Protein AF-A0A7G5BWX7-F1 (afdb_monomer_lite)

Organism: NCBI:txid2598458

Foldseek 3Di:
DDPVLVVLLVVVVVVLVVVLVVCVVVVPVVSNVVSVVCVVVSVVVSVLVVLVVVLVVLVVLLVVLVVLLVVLVVVLVVDPDPVVNVVSVVVNVVSVVVNVVSVVVNVVSVVVNVVSVVVD

Structure (mmCIF, N/CA/C/O backbone):
data_AF-A0A7G5BWX7-F1
#
_entry.id   AF-A0A7G5BWX7-F1
#
loop_
_atom_site.group_PDB
_atom_site.id
_atom_site.type_symbol
_atom_site.label_atom_id
_atom_site.label_alt_id
_atom_site.label_comp_id
_atom_site.label_asym_id
_atom_site.label_entity_id
_atom_site.label_seq_id
_atom_site.pdbx_PDB_ins_code
_atom_site.Cartn_x
_atom_site.Cartn_y
_atom_site.Cartn_z
_atom_site.occupancy
_ato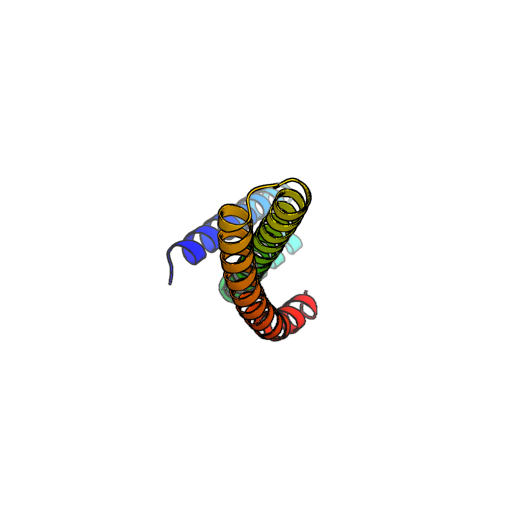m_site.B_iso_or_equiv
_atom_site.auth_seq_id
_atom_site.auth_comp_id
_atom_site.auth_asym_id
_atom_site.auth_atom_id
_atom_site.pdbx_PDB_model_num
ATOM 1 N N . MET A 1 1 ? 3.929 7.123 19.231 1.00 48.34 1 MET A N 1
ATOM 2 C CA . MET A 1 1 ? 2.853 7.065 18.217 1.00 48.34 1 MET A CA 1
ATOM 3 C C . MET A 1 1 ? 3.251 7.969 17.059 1.00 48.34 1 MET A C 1
ATOM 5 O O . MET A 1 1 ? 3.575 9.122 17.304 1.00 48.34 1 MET A O 1
ATOM 9 N N . THR A 1 2 ? 3.332 7.448 15.836 1.00 56.34 2 THR A N 1
ATOM 10 C CA . THR A 1 2 ? 3.635 8.218 14.613 1.00 56.34 2 THR A CA 1
ATOM 11 C C . THR A 1 2 ? 2.419 9.053 14.186 1.00 56.34 2 THR A C 1
ATOM 13 O O . THR A 1 2 ? 1.285 8.630 14.402 1.00 56.34 2 THR A O 1
ATOM 16 N N . GLN A 1 3 ? 2.633 10.229 13.577 1.00 61.62 3 GLN A N 1
ATOM 17 C CA . GLN A 1 3 ? 1.558 11.150 13.148 1.00 61.62 3 GLN A CA 1
ATOM 18 C C . GLN A 1 3 ? 0.462 10.470 12.303 1.00 61.62 3 GLN A C 1
ATOM 20 O O . GLN A 1 3 ? -0.715 10.783 12.469 1.00 61.62 3 GLN A O 1
ATOM 25 N N . SER A 1 4 ? 0.824 9.502 11.456 1.00 62.56 4 SER A N 1
ATOM 26 C CA . SER A 1 4 ? -0.117 8.763 10.604 1.00 62.56 4 SER A CA 1
ATOM 27 C C . SER A 1 4 ? -1.129 7.939 11.405 1.00 62.56 4 SER A C 1
ATOM 29 O O . SER A 1 4 ? -2.320 7.995 11.118 1.00 62.56 4 SER A O 1
ATOM 31 N N . ASN A 1 5 ? -0.688 7.247 12.461 1.00 66.88 5 ASN A N 1
ATOM 32 C CA . ASN A 1 5 ? -1.583 6.459 13.314 1.00 66.88 5 ASN A CA 1
ATOM 33 C C . ASN A 1 5 ? -2.575 7.355 14.054 1.00 66.88 5 ASN A C 1
ATOM 35 O O . ASN A 1 5 ? -3.707 6.948 14.283 1.00 66.88 5 ASN A O 1
ATOM 39 N N . ASN A 1 6 ? -2.153 8.571 14.415 1.00 75.00 6 ASN A N 1
ATOM 40 C CA . ASN A 1 6 ? -3.023 9.529 15.085 1.00 75.00 6 ASN A CA 1
ATOM 41 C C . ASN A 1 6 ? -4.151 9.994 14.150 1.00 75.00 6 ASN A C 1
ATOM 43 O O . ASN A 1 6 ? -5.300 10.048 14.559 1.00 75.00 6 ASN A O 1
ATOM 47 N N . ARG A 1 7 ? -3.853 10.223 12.862 1.00 81.94 7 ARG A N 1
ATOM 48 C CA . ARG A 1 7 ? -4.877 10.581 11.868 1.00 81.94 7 ARG A CA 1
ATOM 49 C C . ARG A 1 7 ? -5.851 9.434 11.579 1.00 81.94 7 ARG A C 1
ATOM 51 O O . ARG A 1 7 ? -7.048 9.681 11.505 1.00 81.94 7 ARG A O 1
ATOM 58 N N . ILE A 1 8 ? -5.351 8.203 11.438 1.00 78.69 8 ILE A N 1
ATOM 59 C CA . ILE A 1 8 ? -6.190 7.001 11.260 1.00 78.69 8 ILE A CA 1
ATOM 60 C C . ILE A 1 8 ? -7.113 6.823 12.470 1.00 78.69 8 ILE A C 1
ATOM 62 O O . ILE A 1 8 ? -8.303 6.572 12.312 1.00 78.69 8 ILE A O 1
ATOM 66 N N . ALA A 1 9 ? -6.566 6.993 13.676 1.00 81.38 9 ALA A N 1
ATOM 67 C CA . ALA A 1 9 ? -7.326 6.905 14.913 1.00 81.38 9 ALA A CA 1
ATOM 68 C C . ALA A 1 9 ? -8.411 7.980 15.001 1.00 81.38 9 ALA A C 1
ATOM 70 O O . ALA A 1 9 ? -9.547 7.643 15.308 1.00 81.38 9 ALA A O 1
ATOM 71 N N . SER A 1 10 ? -8.082 9.243 14.715 1.00 85.25 10 SER A N 1
ATOM 72 C CA . SER A 1 10 ? -9.055 10.337 14.738 1.00 85.25 10 SER A CA 1
ATOM 73 C C . SER A 1 10 ? -10.186 10.111 13.741 1.00 85.25 10 SER A C 1
ATOM 75 O O . SER A 1 10 ? -11.333 10.107 14.162 1.00 85.25 10 SER A O 1
ATOM 77 N N . GLN A 1 11 ? -9.878 9.817 12.470 1.00 87.69 11 GLN A N 1
ATOM 78 C CA . GLN A 1 11 ? -10.915 9.590 11.457 1.00 87.69 11 GLN A CA 1
ATOM 79 C C . GLN A 1 11 ? -11.839 8.433 11.844 1.00 87.69 11 GLN A C 1
ATOM 81 O O . GLN A 1 11 ? -13.053 8.569 11.793 1.00 87.69 11 GLN A O 1
ATOM 86 N N . TRP A 1 12 ? -11.271 7.307 12.280 1.00 88.06 12 TRP A N 1
ATOM 87 C CA . TRP A 1 12 ? -12.077 6.154 12.665 1.00 88.06 12 TRP A CA 1
ATOM 88 C C . TRP A 1 12 ? -12.936 6.425 13.908 1.00 88.06 12 TRP A C 1
ATOM 90 O O . TRP A 1 12 ? -14.080 5.982 13.965 1.00 88.06 12 TRP A O 1
ATOM 100 N N . ILE A 1 13 ? -12.408 7.151 14.903 1.00 88.44 13 ILE A N 1
ATOM 101 C CA . ILE A 1 13 ? -13.181 7.563 16.084 1.00 88.44 13 ILE A CA 1
ATOM 102 C C . ILE A 1 13 ? -14.333 8.476 15.660 1.00 88.44 13 ILE A C 1
ATOM 104 O O . ILE A 1 13 ? -15.456 8.242 16.099 1.00 88.44 13 ILE A O 1
ATOM 108 N N . ASP A 1 14 ? -14.072 9.464 14.804 1.00 92.50 14 ASP A N 1
ATOM 109 C CA . ASP A 1 14 ? -15.091 10.386 14.298 1.00 92.50 14 ASP A CA 1
ATOM 110 C C . ASP A 1 14 ? -16.201 9.613 13.561 1.00 92.50 14 ASP A C 1
ATOM 112 O O . ASP A 1 14 ? -17.377 9.768 13.891 1.00 92.50 14 ASP A O 1
ATOM 116 N N . ASP A 1 15 ? -15.839 8.664 12.689 1.00 90.94 15 ASP A N 1
ATOM 117 C CA . ASP A 1 15 ? -16.800 7.799 11.990 1.00 90.94 15 ASP A CA 1
ATOM 118 C C . ASP A 1 15 ? -17.650 6.966 12.977 1.00 90.94 15 ASP A C 1
ATOM 120 O O . ASP A 1 15 ? -18.863 6.814 12.806 1.00 90.94 15 ASP A O 1
ATOM 124 N N . GLN A 1 16 ? -17.043 6.420 14.042 1.00 92.69 16 GLN A N 1
ATOM 125 C CA . GLN A 1 16 ? -17.791 5.693 15.077 1.00 92.69 16 GLN A CA 1
ATOM 126 C C . GLN A 1 16 ? -18.735 6.615 15.860 1.00 92.69 16 GLN A C 1
ATOM 128 O O . GLN A 1 16 ? -19.831 6.186 16.226 1.00 92.69 16 GLN A O 1
ATOM 133 N N . LEU A 1 17 ? -18.341 7.863 16.123 1.00 93.62 17 LEU A N 1
ATOM 134 C CA . LEU A 1 17 ? -19.168 8.843 16.830 1.00 93.62 17 LEU A CA 1
ATOM 135 C C . LEU A 1 17 ? -20.356 9.316 15.981 1.00 93.62 17 LEU A C 1
ATOM 137 O O . LEU A 1 17 ? -21.457 9.484 16.518 1.00 93.62 17 LEU A O 1
ATOM 141 N N . ASP A 1 18 ? -20.177 9.452 14.668 1.00 95.94 18 ASP A N 1
ATOM 142 C CA . ASP A 1 18 ? -21.262 9.744 13.726 1.00 95.94 18 ASP A CA 1
ATOM 143 C C . ASP A 1 18 ? -22.301 8.614 13.718 1.00 95.94 18 ASP A C 1
ATOM 145 O O . ASP A 1 18 ? -23.509 8.850 13.850 1.00 95.94 18 ASP A O 1
ATOM 149 N N . ILE A 1 19 ? -21.836 7.363 13.652 1.00 94.00 19 ILE A N 1
ATOM 150 C CA . ILE A 1 19 ? -22.707 6.181 13.684 1.00 94.00 19 ILE A CA 1
ATOM 151 C C . ILE A 1 19 ? -23.383 6.030 15.056 1.00 94.00 19 ILE A C 1
ATOM 153 O O . ILE A 1 19 ? -24.573 5.717 15.128 1.00 94.00 19 ILE A O 1
ATOM 157 N N . TYR A 1 20 ? -22.672 6.302 16.153 1.00 94.00 20 TYR A N 1
ATOM 158 C CA . TYR A 1 20 ? -23.251 6.299 17.499 1.00 94.00 20 TYR A CA 1
ATOM 159 C C . TY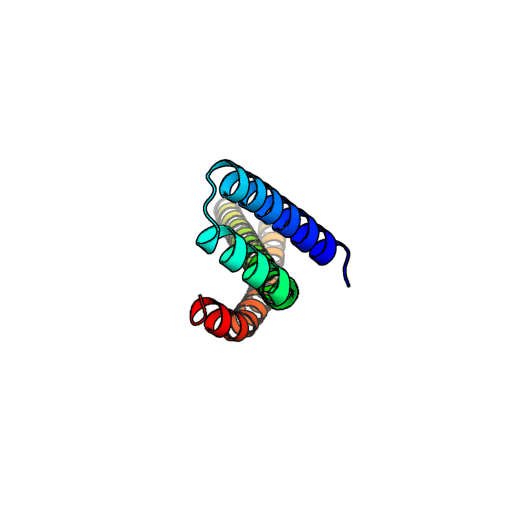R A 1 20 ? -24.373 7.329 17.626 1.00 94.00 20 TYR A C 1
ATOM 161 O O . TYR A 1 20 ? -25.454 7.023 18.129 1.00 94.00 20 TYR A O 1
ATOM 169 N N . SER A 1 21 ? -24.153 8.536 17.104 1.00 95.75 21 SER A N 1
ATOM 170 C CA . SER A 1 21 ? -25.159 9.598 17.093 1.00 95.75 21 SER A CA 1
ATOM 171 C C . SER A 1 21 ? -26.414 9.180 16.320 1.00 95.75 21 SER A C 1
ATOM 173 O O . SER A 1 21 ? -27.534 9.481 16.740 1.00 95.75 21 SER A O 1
ATOM 175 N N . LEU A 1 22 ? -26.259 8.431 15.224 1.00 96.06 22 LEU A N 1
ATOM 176 C CA . LEU A 1 22 ? -27.379 7.838 14.492 1.00 96.06 22 LEU A CA 1
ATOM 177 C C . LEU A 1 22 ? -28.114 6.767 15.319 1.00 96.06 22 LEU A C 1
ATOM 179 O O . LEU A 1 22 ? -29.343 6.801 15.393 1.00 96.06 22 LEU A O 1
ATOM 183 N N . ALA A 1 23 ? -27.386 5.866 15.982 1.00 94.88 23 ALA A N 1
ATOM 184 C CA . ALA A 1 23 ? -27.964 4.828 16.840 1.00 94.88 23 ALA A CA 1
ATOM 185 C C . ALA A 1 23 ? -28.770 5.420 18.008 1.00 94.88 23 ALA A C 1
ATOM 187 O O . ALA A 1 23 ? -29.862 4.943 18.327 1.00 94.88 23 ALA A O 1
ATOM 188 N N . VAL A 1 24 ? -28.273 6.509 18.604 1.00 95.50 24 VAL A N 1
ATOM 189 C CA . VAL A 1 24 ? -28.984 7.275 19.639 1.00 95.50 24 VAL A CA 1
ATOM 190 C C . VAL A 1 24 ? -30.288 7.850 19.094 1.00 95.50 24 VAL A C 1
ATOM 192 O O . VAL A 1 24 ? -31.334 7.690 19.722 1.00 95.50 24 VAL A O 1
ATOM 195 N N . ARG A 1 25 ? -30.262 8.471 17.908 1.00 96.50 25 ARG A N 1
ATOM 196 C CA . ARG A 1 25 ? -31.465 9.041 17.271 1.00 96.50 25 ARG A CA 1
ATOM 197 C C . ARG A 1 25 ? -32.532 7.993 16.963 1.00 96.50 25 ARG A C 1
ATOM 199 O O . ARG A 1 25 ? -33.714 8.319 16.982 1.00 96.50 25 ARG A O 1
ATOM 206 N N . LEU A 1 26 ? -32.121 6.760 16.682 1.00 95.88 26 LEU A N 1
ATOM 207 C CA . LEU A 1 26 ? -33.016 5.634 16.411 1.00 95.88 26 LEU A CA 1
ATOM 208 C C . LEU A 1 26 ? -33.469 4.901 17.683 1.00 95.88 26 LEU A C 1
ATOM 210 O O . LEU A 1 26 ? -34.338 4.038 17.608 1.00 95.88 26 LEU A O 1
ATOM 214 N N . GLY A 1 27 ? -32.906 5.238 18.849 1.00 95.75 27 GLY A N 1
ATOM 215 C CA . GLY A 1 27 ? -33.213 4.578 20.119 1.00 95.75 27 GLY A CA 1
ATOM 216 C C . GLY A 1 27 ? -32.671 3.149 20.231 1.00 95.75 27 GLY A C 1
ATOM 217 O O . GLY A 1 27 ? -33.054 2.426 21.152 1.00 95.75 27 GLY A O 1
ATOM 218 N N . ASP A 1 28 ? -31.780 2.737 19.327 1.00 96.81 28 ASP A N 1
ATOM 219 C CA . ASP A 1 28 ? -31.232 1.383 19.294 1.00 96.81 28 ASP A CA 1
ATOM 220 C C . ASP A 1 28 ? -30.096 1.241 20.314 1.00 96.81 28 ASP A C 1
ATOM 222 O O . ASP A 1 28 ? -28.937 1.571 20.050 1.00 96.81 28 ASP A O 1
ATOM 226 N N . ARG A 1 29 ? -30.448 0.775 21.516 1.00 94.94 29 ARG A N 1
ATOM 227 C CA . ARG A 1 29 ? -29.485 0.573 22.609 1.00 94.94 29 ARG A CA 1
ATOM 228 C C . ARG A 1 29 ? -28.511 -0.570 22.330 1.00 94.94 29 ARG A C 1
ATOM 230 O O . ARG A 1 29 ? -27.349 -0.464 22.697 1.00 94.94 29 ARG A O 1
ATOM 237 N N . GLY A 1 30 ? -28.961 -1.626 21.650 1.00 94.44 30 GLY A N 1
ATOM 238 C CA . GLY A 1 30 ? -28.091 -2.749 21.303 1.00 94.44 30 GLY A CA 1
ATOM 239 C C . GLY A 1 30 ? -26.992 -2.312 20.340 1.00 94.44 30 GLY A C 1
ATOM 240 O O . GLY A 1 30 ? -25.830 -2.683 20.502 1.00 94.44 30 GLY A O 1
ATOM 241 N N . TRP A 1 31 ? -27.338 -1.458 19.379 1.00 95.25 31 TRP A N 1
ATOM 242 C CA . TRP A 1 31 ? -26.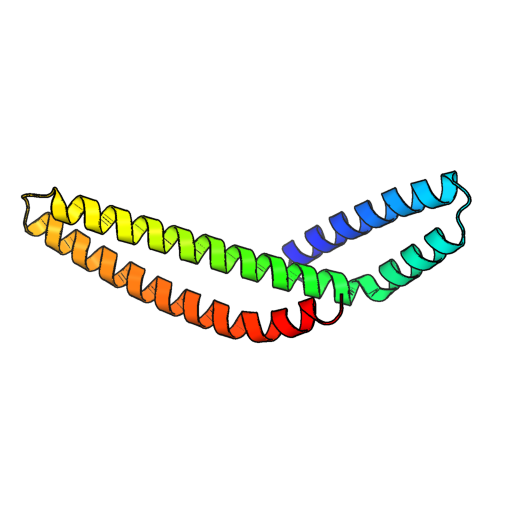361 -0.881 18.470 1.00 95.25 31 TRP A CA 1
ATOM 243 C C . TRP A 1 31 ? -25.409 0.098 19.170 1.00 95.25 31 TRP A C 1
ATOM 245 O O . TRP A 1 31 ? -24.204 0.046 18.925 1.00 95.25 31 TRP A O 1
ATOM 255 N N . GLN A 1 32 ? -25.912 0.931 20.088 1.00 94.69 32 GLN A N 1
ATOM 256 C CA . GLN A 1 32 ? -25.079 1.816 20.916 1.00 94.69 32 GLN A CA 1
ATOM 257 C C . GLN A 1 32 ? -24.019 1.033 21.705 1.00 94.69 32 GLN A C 1
ATOM 259 O O . GLN A 1 32 ? -22.834 1.362 21.621 1.00 94.69 32 GLN A O 1
ATOM 264 N N . ASP A 1 33 ? -24.421 -0.032 22.403 1.00 94.44 33 ASP A N 1
ATOM 265 C CA . ASP A 1 33 ? -23.515 -0.859 23.209 1.00 94.44 33 ASP A CA 1
ATOM 266 C C . ASP A 1 33 ? -22.430 -1.524 22.345 1.00 94.44 33 ASP A C 1
ATOM 268 O O . ASP A 1 33 ? -21.249 -1.510 22.701 1.00 94.44 33 ASP A O 1
ATOM 272 N N . GLN A 1 34 ? -22.791 -2.014 21.153 1.00 92.75 34 GLN A N 1
ATOM 273 C CA . GLN A 1 34 ? -21.829 -2.576 20.196 1.00 92.75 34 GLN A CA 1
ATOM 274 C C . GLN A 1 34 ? -20.812 -1.546 19.683 1.00 92.75 34 GLN A C 1
ATOM 276 O O . GLN A 1 34 ? -19.673 -1.899 19.368 1.00 92.75 34 GLN A O 1
ATOM 281 N N . ILE A 1 35 ? -21.208 -0.281 19.518 1.00 91.88 35 ILE A N 1
ATOM 282 C CA . ILE A 1 35 ? -20.289 0.783 19.086 1.00 91.88 35 ILE A CA 1
ATOM 283 C C . ILE A 1 35 ? -19.343 1.154 20.233 1.00 91.88 35 ILE A C 1
ATOM 285 O O . ILE A 1 35 ? -18.140 1.297 20.014 1.00 91.88 35 ILE A O 1
ATOM 289 N N . LEU A 1 36 ? -19.850 1.240 21.466 1.00 93.19 36 LEU A N 1
ATOM 290 C CA . LEU A 1 36 ? -19.029 1.497 22.652 1.00 93.19 36 LEU A CA 1
ATOM 291 C C . LEU A 1 36 ? -18.006 0.380 22.895 1.00 93.19 36 LEU A C 1
ATOM 293 O O . LEU A 1 36 ? -16.851 0.664 23.220 1.00 93.19 36 LEU A O 1
ATOM 297 N N . GLU A 1 37 ? -18.388 -0.880 22.688 1.00 91.62 37 GLU A N 1
ATOM 298 C CA . GLU A 1 37 ? -17.460 -2.010 22.768 1.00 91.62 37 GLU A CA 1
ATOM 299 C C . GLU A 1 37 ? -16.355 -1.917 21.704 1.00 91.62 37 GLU A C 1
ATOM 301 O O . GLU A 1 37 ? -15.172 -2.073 22.020 1.00 91.62 37 GLU A O 1
ATOM 306 N N . ARG A 1 38 ? -16.710 -1.567 20.460 1.00 88.00 38 ARG A N 1
ATOM 307 C CA . ARG A 1 38 ? -15.732 -1.315 19.390 1.00 88.00 38 ARG A CA 1
ATOM 308 C C . ARG A 1 38 ? -14.774 -0.181 19.746 1.00 88.00 38 ARG A C 1
ATOM 310 O O . ARG A 1 38 ? -13.564 -0.357 19.622 1.00 88.00 38 ARG A O 1
ATOM 317 N N . LEU A 1 39 ? -15.287 0.944 20.248 1.00 89.19 39 LEU A N 1
ATOM 318 C CA . LEU A 1 39 ? -14.481 2.080 20.712 1.00 89.19 39 LEU A CA 1
ATOM 319 C C . LEU A 1 39 ? -13.529 1.696 21.855 1.00 89.19 39 LEU A C 1
ATOM 321 O O . LEU A 1 39 ? -12.411 2.213 21.923 1.00 89.19 39 LEU A O 1
ATOM 325 N N . ARG A 1 40 ? -13.927 0.763 22.728 1.00 89.75 40 ARG A N 1
ATOM 326 C CA . ARG A 1 40 ? -13.062 0.242 23.798 1.00 89.75 40 ARG A CA 1
ATOM 327 C C . ARG A 1 40 ? -11.889 -0.573 23.251 1.00 89.75 40 ARG A C 1
ATOM 329 O O . ARG A 1 40 ? -10.803 -0.519 23.819 1.00 89.75 40 ARG A O 1
ATOM 336 N N . ASN A 1 41 ? -12.086 -1.255 22.123 1.00 87.06 41 ASN A N 1
ATOM 337 C CA . ASN A 1 41 ? -11.074 -2.065 21.436 1.00 87.06 41 ASN A CA 1
ATOM 338 C C . ASN A 1 41 ? -10.378 -1.312 20.280 1.00 87.06 41 ASN A C 1
ATOM 340 O O . ASN A 1 41 ? -9.796 -1.928 19.382 1.00 87.06 41 ASN A O 1
ATOM 344 N N . LYS A 1 42 ? -10.408 0.030 20.294 1.00 84.94 42 LYS A N 1
ATOM 345 C CA . LYS A 1 42 ? -9.874 0.885 19.219 1.00 84.94 42 LYS A CA 1
ATOM 346 C C . LYS A 1 42 ? -8.422 0.601 18.847 1.00 84.94 42 LYS A C 1
ATOM 348 O O . LYS A 1 42 ? -8.071 0.689 17.677 1.00 84.94 42 LYS A O 1
ATOM 353 N N . ASP A 1 43 ? -7.576 0.252 19.813 1.00 83.88 43 ASP A N 1
ATOM 354 C CA . ASP A 1 43 ? -6.141 0.088 19.568 1.00 83.88 43 ASP A CA 1
ATOM 355 C C . ASP A 1 43 ? -5.867 -1.098 18.637 1.00 83.88 43 ASP A C 1
ATOM 357 O O . ASP A 1 43 ? -5.014 -1.010 17.752 1.00 83.88 43 ASP A O 1
ATOM 361 N N . GLU A 1 44 ? -6.635 -2.182 18.769 1.00 84.12 44 GLU A N 1
ATOM 362 C CA . GLU A 1 44 ? -6.547 -3.325 17.861 1.00 84.12 44 GLU A CA 1
ATOM 363 C C . GLU A 1 44 ? -7.002 -2.953 16.448 1.00 84.12 44 GLU A C 1
ATOM 365 O O . GLU A 1 44 ? -6.365 -3.357 15.471 1.00 84.12 44 GLU A O 1
ATOM 370 N N . HIS A 1 45 ? -8.065 -2.151 16.332 1.00 81.88 45 HIS A N 1
ATOM 371 C CA . HIS A 1 45 ? -8.552 -1.651 15.048 1.00 81.88 45 HIS A CA 1
ATOM 372 C C . HIS A 1 45 ? -7.524 -0.731 14.380 1.00 81.88 45 HIS A C 1
ATOM 374 O O . HIS A 1 45 ? -7.149 -0.945 13.231 1.00 81.88 45 HIS A O 1
ATOM 380 N N . ILE A 1 46 ? -6.996 0.255 15.108 1.00 83.69 46 ILE A N 1
ATOM 381 C CA . ILE A 1 46 ? -6.004 1.207 14.594 1.00 83.69 46 ILE A CA 1
ATOM 382 C C . ILE A 1 46 ? -4.748 0.468 14.129 1.00 83.69 46 ILE A C 1
ATOM 384 O O . ILE A 1 46 ? -4.218 0.761 13.058 1.00 83.69 46 ILE A O 1
ATOM 388 N N . GLN A 1 47 ? -4.270 -0.519 14.893 1.00 84.56 47 GLN A N 1
ATOM 389 C CA . GLN A 1 47 ? -3.120 -1.328 14.486 1.00 84.56 47 GLN A CA 1
ATOM 390 C C . GLN A 1 47 ? -3.402 -2.154 13.229 1.00 84.56 47 GLN A C 1
ATOM 392 O O . GLN A 1 47 ? -2.527 -2.286 12.372 1.00 84.56 47 GLN A O 1
ATOM 397 N N . ARG A 1 48 ? -4.606 -2.722 13.122 1.00 83.50 48 ARG A N 1
ATOM 398 C CA . ARG A 1 48 ? -5.059 -3.481 11.953 1.00 83.50 48 ARG A CA 1
ATOM 399 C C . ARG A 1 48 ? -5.066 -2.609 10.702 1.00 83.50 48 ARG A C 1
ATOM 401 O O . ARG A 1 48 ? -4.431 -2.970 9.715 1.00 83.50 48 ARG A O 1
ATOM 408 N N . GLU A 1 49 ? -5.693 -1.447 10.803 1.00 83.38 49 GLU A N 1
ATOM 409 C CA . GLU A 1 49 ? -5.822 -0.472 9.725 1.00 83.38 49 GLU A CA 1
ATOM 410 C C . GLU A 1 49 ? -4.457 0.077 9.299 1.00 83.38 49 GLU A C 1
ATOM 412 O O . GLU A 1 49 ? -4.122 0.113 8.120 1.00 83.38 49 GLU A O 1
ATOM 417 N N . THR A 1 50 ? -3.595 0.395 10.269 1.00 85.50 50 THR A N 1
ATOM 418 C CA . THR A 1 50 ? -2.223 0.846 9.995 1.00 85.50 50 THR A CA 1
ATOM 419 C C . THR A 1 50 ? -1.431 -0.205 9.212 1.00 85.50 50 THR A C 1
ATOM 421 O O . THR A 1 50 ? -0.719 0.130 8.263 1.00 85.50 50 THR A O 1
ATOM 424 N N . ARG A 1 51 ? -1.541 -1.488 9.591 1.00 85.94 51 ARG A N 1
ATOM 425 C CA . ARG A 1 51 ? -0.878 -2.589 8.871 1.00 85.94 51 ARG A CA 1
ATOM 426 C C . ARG A 1 51 ? -1.433 -2.755 7.459 1.00 85.94 51 ARG A C 1
ATOM 428 O O . ARG A 1 51 ? -0.652 -2.971 6.536 1.00 85.94 51 ARG A O 1
ATOM 435 N N . TYR A 1 52 ? -2.749 -2.644 7.302 1.00 85.75 52 TYR A N 1
ATOM 436 C CA . TYR A 1 52 ? -3.410 -2.739 6.005 1.00 85.75 52 TYR A CA 1
ATOM 437 C C . TYR A 1 52 ? -2.962 -1.614 5.058 1.00 85.75 52 TYR A C 1
ATOM 439 O O . TYR A 1 52 ? -2.465 -1.896 3.970 1.00 85.75 52 TYR A O 1
ATOM 447 N N . GLN A 1 53 ? -2.984 -0.358 5.509 1.00 86.00 53 GLN A N 1
ATOM 448 C CA . GLN A 1 53 ? -2.527 0.785 4.709 1.00 86.00 53 GLN A CA 1
ATOM 449 C C . GLN A 1 53 ? -1.041 0.698 4.340 1.00 86.00 53 GLN A C 1
ATOM 451 O O . GLN A 1 53 ? -0.650 1.024 3.219 1.00 86.00 53 GLN A O 1
ATOM 456 N N . ALA A 1 54 ? -0.190 0.233 5.262 1.00 87.94 54 ALA A N 1
ATOM 457 C CA . ALA A 1 54 ? 1.225 0.015 4.965 1.00 87.94 54 ALA A CA 1
ATOM 458 C C . ALA A 1 54 ? 1.423 -1.034 3.856 1.00 87.94 54 ALA A C 1
ATOM 460 O O . ALA A 1 54 ? 2.311 -0.889 3.014 1.00 87.94 54 ALA A O 1
ATOM 461 N N . TRP A 1 55 ? 0.588 -2.072 3.832 1.00 89.50 55 TRP A N 1
ATOM 462 C CA . TRP A 1 55 ? 0.614 -3.104 2.802 1.00 89.50 55 TRP A CA 1
ATOM 463 C C . TRP A 1 55 ? 0.078 -2.630 1.457 1.00 89.50 55 TRP A C 1
ATOM 465 O O . TRP A 1 55 ? 0.731 -2.874 0.442 1.00 89.50 55 TRP A O 1
ATOM 475 N N . GLU A 1 56 ? -1.030 -1.890 1.433 1.00 89.62 56 GLU A N 1
ATOM 476 C CA . GLU A 1 56 ? -1.516 -1.254 0.203 1.00 89.62 56 GLU A CA 1
ATOM 477 C C . GLU A 1 56 ? -0.466 -0.305 -0.383 1.00 89.62 56 GLU A C 1
ATOM 479 O O . GLU A 1 56 ? -0.202 -0.329 -1.585 1.00 89.62 56 GLU A O 1
ATOM 484 N N . ALA A 1 57 ? 0.218 0.473 0.462 1.00 90.88 57 ALA A N 1
ATOM 485 C CA . ALA A 1 57 ? 1.296 1.352 0.020 1.00 90.88 57 ALA A CA 1
ATOM 486 C C . ALA A 1 57 ? 2.481 0.577 -0.586 1.00 90.88 57 ALA A C 1
ATOM 488 O O . ALA A 1 57 ? 3.095 1.038 -1.553 1.00 90.88 57 ALA A O 1
ATOM 489 N N . LEU A 1 58 ? 2.818 -0.601 -0.046 1.00 92.38 58 LEU A N 1
ATOM 490 C CA . LEU A 1 58 ? 3.842 -1.473 -0.628 1.00 92.38 58 LEU A CA 1
ATOM 491 C C . LEU A 1 58 ? 3.405 -2.024 -1.991 1.00 92.38 58 LEU A C 1
ATOM 493 O O . LEU A 1 58 ? 4.218 -2.028 -2.916 1.00 92.38 58 LEU A O 1
ATOM 497 N N . TRP A 1 59 ? 2.142 -2.428 -2.141 1.00 94.50 59 TRP A N 1
ATOM 498 C CA . TRP A 1 59 ? 1.587 -2.869 -3.425 1.00 94.50 59 TRP A CA 1
ATOM 499 C C . TRP A 1 59 ? 1.580 -1.762 -4.470 1.00 94.50 59 TRP A C 1
ATOM 501 O O . TRP A 1 59 ? 2.080 -1.966 -5.574 1.00 94.50 59 TRP A O 1
ATOM 511 N N . ALA A 1 60 ? 1.120 -0.565 -4.108 1.00 94.44 60 ALA A N 1
ATOM 512 C CA . ALA A 1 60 ? 1.116 0.581 -5.010 1.00 94.44 60 ALA A CA 1
ATOM 513 C C . ALA A 1 60 ? 2.526 0.885 -5.544 1.00 94.44 60 ALA A C 1
ATOM 515 O O . ALA A 1 60 ? 2.706 1.107 -6.744 1.00 94.44 60 ALA A O 1
ATOM 516 N N . ARG A 1 61 ? 3.546 0.824 -4.674 1.00 94.12 61 ARG A N 1
ATOM 517 C CA . ARG A 1 61 ? 4.954 0.977 -5.077 1.00 94.12 61 ARG A CA 1
ATOM 518 C C . ARG A 1 61 ? 5.439 -0.172 -5.956 1.00 94.12 61 ARG A C 1
ATOM 520 O O . ARG A 1 61 ? 6.170 0.066 -6.914 1.00 94.12 61 ARG A O 1
ATOM 527 N N . PHE A 1 62 ? 5.059 -1.408 -5.642 1.00 93.81 62 PHE A N 1
ATOM 528 C CA . PHE A 1 62 ? 5.405 -2.575 -6.453 1.00 93.81 62 PHE A CA 1
ATOM 529 C C . PHE A 1 62 ? 4.868 -2.439 -7.886 1.00 93.81 62 PHE A C 1
ATOM 531 O O . PHE A 1 62 ? 5.612 -2.641 -8.848 1.00 93.81 62 PHE A O 1
ATOM 538 N N . ASP A 1 63 ? 3.611 -2.021 -8.032 1.00 95.19 63 ASP A N 1
ATOM 539 C CA . ASP A 1 63 ? 2.970 -1.806 -9.330 1.00 95.19 63 ASP A CA 1
ATOM 540 C C . ASP A 1 63 ? 3.564 -0.624 -10.092 1.00 95.19 63 ASP A C 1
ATOM 542 O O . ASP A 1 63 ? 3.770 -0.699 -11.304 1.00 95.19 63 ASP A O 1
ATOM 546 N N . GLU A 1 64 ? 3.888 0.466 -9.397 1.00 96.94 64 GLU A N 1
ATOM 547 C CA . GLU A 1 64 ? 4.588 1.601 -9.995 1.00 96.94 64 GLU A CA 1
ATOM 548 C C . GLU A 1 64 ? 5.940 1.187 -10.589 1.00 96.94 64 GLU A C 1
ATOM 550 O O . GLU A 1 64 ? 6.244 1.534 -11.732 1.00 96.94 64 GLU A O 1
ATOM 555 N N . ILE A 1 65 ? 6.731 0.399 -9.855 1.00 95.88 65 ILE A N 1
ATOM 556 C CA . ILE A 1 65 ? 8.013 -0.115 -10.348 1.00 95.88 65 ILE A CA 1
ATOM 557 C C . ILE A 1 65 ? 7.806 -1.017 -11.564 1.00 95.88 65 ILE A C 1
ATOM 559 O O . ILE A 1 65 ? 8.534 -0.881 -12.545 1.00 95.88 65 ILE A O 1
ATOM 563 N N . ASN A 1 66 ? 6.808 -1.904 -11.542 1.00 94.69 66 ASN A N 1
ATOM 564 C CA . ASN A 1 66 ? 6.503 -2.763 -12.688 1.00 94.69 66 ASN A CA 1
ATOM 565 C C . ASN A 1 66 ? 6.171 -1.945 -13.939 1.00 94.69 66 ASN A C 1
ATOM 567 O O . ASN A 1 66 ? 6.700 -2.234 -15.010 1.00 94.69 66 ASN A O 1
ATOM 571 N N . ARG A 1 67 ? 5.344 -0.900 -13.798 1.00 97.06 67 ARG A N 1
ATOM 572 C CA . ARG A 1 67 ? 5.013 0.010 -14.904 1.00 97.06 67 ARG A CA 1
ATOM 573 C C . ARG A 1 67 ? 6.252 0.722 -15.445 1.00 97.06 67 ARG A C 1
ATOM 575 O O . ARG A 1 67 ? 6.421 0.792 -16.657 1.00 97.06 67 ARG A O 1
ATOM 582 N N . LYS A 1 68 ? 7.146 1.191 -14.568 1.00 96.69 68 LYS A N 1
ATOM 583 C CA . LYS A 1 68 ? 8.419 1.814 -14.973 1.00 96.69 68 LYS A CA 1
ATOM 584 C C . LYS A 1 68 ? 9.321 0.839 -15.730 1.00 96.69 68 LYS A C 1
ATOM 586 O O . LYS A 1 68 ? 9.849 1.194 -16.777 1.00 96.69 68 LYS A O 1
ATOM 591 N N . ILE A 1 69 ? 9.457 -0.396 -15.243 1.00 95.19 69 ILE A N 1
ATOM 592 C CA . ILE A 1 69 ? 10.230 -1.445 -15.922 1.00 95.19 69 ILE A CA 1
ATOM 593 C C . ILE A 1 69 ? 9.650 -1.732 -17.313 1.00 95.19 69 ILE A C 1
ATOM 595 O O . ILE A 1 69 ? 10.406 -1.824 -18.277 1.00 95.19 69 ILE A O 1
ATOM 599 N N . LEU A 1 70 ? 8.323 -1.853 -17.427 1.00 95.44 70 LEU A N 1
ATOM 600 C CA . LEU A 1 70 ? 7.657 -2.080 -18.709 1.00 95.44 70 LEU A CA 1
ATOM 601 C C . LEU A 1 70 ? 7.926 -0.931 -19.691 1.00 95.44 70 LEU A C 1
ATO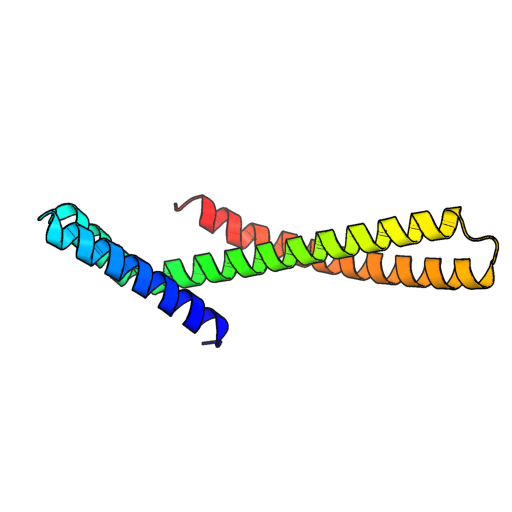M 603 O O . LEU A 1 70 ? 8.363 -1.186 -20.809 1.00 95.44 70 LEU A O 1
ATOM 607 N N . GLY A 1 71 ? 7.776 0.319 -19.245 1.00 95.94 71 GLY A N 1
ATOM 608 C CA . GLY A 1 71 ? 8.059 1.494 -20.072 1.00 95.94 71 GLY A CA 1
ATOM 609 C C . GLY A 1 71 ? 9.524 1.592 -20.517 1.00 95.94 71 GLY A C 1
ATOM 610 O O . GLY A 1 71 ? 9.804 2.052 -21.622 1.00 95.94 71 GLY A O 1
ATOM 611 N N . ILE A 1 72 ? 10.474 1.119 -19.704 1.00 94.38 72 ILE A N 1
ATOM 612 C CA . ILE A 1 72 ? 11.881 1.015 -20.119 1.00 94.38 72 ILE A CA 1
ATOM 613 C C . ILE A 1 72 ? 12.057 -0.050 -21.207 1.00 94.38 72 ILE A C 1
ATOM 615 O O . ILE A 1 72 ? 12.801 0.172 -22.162 1.00 94.38 72 ILE A O 1
ATOM 619 N N . TYR A 1 73 ? 11.374 -1.194 -21.108 1.00 93.00 73 TYR A N 1
ATOM 620 C CA . TYR A 1 73 ? 11.436 -2.215 -22.158 1.00 93.00 73 TYR A CA 1
ATOM 621 C C . TYR A 1 73 ? 10.857 -1.736 -23.484 1.00 93.00 73 TYR A C 1
ATOM 623 O O . TYR A 1 73 ? 11.429 -2.050 -24.527 1.00 93.00 73 TYR A O 1
ATOM 631 N N . GLU A 1 74 ? 9.779 -0.957 -23.450 1.00 93.38 74 GLU A N 1
ATOM 632 C CA . GLU A 1 74 ? 9.226 -0.307 -24.639 1.00 93.38 74 GLU A CA 1
ATOM 633 C C . GLU A 1 74 ? 10.258 0.641 -25.269 1.00 93.38 74 GLU A C 1
ATOM 635 O O . GLU A 1 74 ? 10.563 0.514 -26.454 1.00 93.38 74 GLU A O 1
ATOM 640 N N . GLN A 1 75 ? 10.895 1.503 -24.466 1.00 92.38 75 GLN A N 1
ATOM 641 C CA . GLN A 1 75 ? 11.948 2.414 -24.939 1.00 92.38 75 GLN A CA 1
ATOM 642 C C . GLN A 1 75 ? 13.169 1.677 -25.511 1.00 92.38 75 GLN A C 1
ATOM 644 O O . GLN A 1 75 ? 13.752 2.113 -26.505 1.00 92.38 75 GLN A O 1
ATOM 649 N N . LEU A 1 76 ? 13.548 0.539 -24.921 1.00 92.12 76 LEU A N 1
ATOM 650 C CA . LEU A 1 76 ? 14.631 -0.308 -25.429 1.00 92.12 76 LEU A CA 1
ATOM 651 C C . LEU A 1 76 ? 14.327 -0.880 -26.820 1.00 92.12 76 LEU A C 1
ATOM 653 O O . LEU A 1 76 ? 15.257 -1.032 -27.612 1.00 92.12 76 LEU A O 1
ATOM 657 N N . HIS A 1 77 ? 13.060 -1.189 -27.115 1.00 87.75 77 HIS A N 1
ATOM 658 C CA . HIS A 1 77 ? 12.644 -1.701 -28.426 1.00 87.75 77 HIS A CA 1
ATOM 659 C C . HIS A 1 77 ? 12.620 -0.613 -29.502 1.00 87.75 77 HIS A C 1
ATOM 661 O O . HIS A 1 77 ? 12.834 -0.920 -30.671 1.00 87.75 77 HIS A O 1
ATOM 667 N N . THR A 1 78 ? 12.370 0.642 -29.124 1.00 90.00 78 THR A N 1
ATOM 668 C CA . THR A 1 78 ? 12.254 1.764 -30.069 1.00 90.00 78 THR A CA 1
ATOM 669 C C . THR A 1 78 ? 13.537 2.575 -30.235 1.00 90.00 78 THR A C 1
ATOM 671 O O . THR A 1 78 ? 13.646 3.352 -31.178 1.00 90.00 78 THR A O 1
ATOM 674 N N . SER A 1 79 ? 14.498 2.458 -29.316 1.00 85.81 79 SER A N 1
ATOM 675 C CA . SER A 1 79 ? 15.754 3.211 -29.386 1.00 85.81 79 SER A CA 1
ATOM 676 C C . SER A 1 79 ? 16.696 2.631 -30.445 1.00 85.81 79 SER A C 1
ATOM 678 O O . SER A 1 79 ? 16.918 1.425 -30.496 1.00 85.81 79 SER A O 1
ATOM 680 N N . GLU A 1 80 ? 17.334 3.488 -31.241 1.00 82.81 80 GLU A N 1
ATOM 681 C CA . GLU A 1 80 ? 18.425 3.108 -32.157 1.00 82.81 80 GLU A CA 1
ATOM 682 C C . GLU A 1 80 ? 19.816 3.438 -31.580 1.00 82.81 80 GLU A C 1
ATOM 684 O O . GLU A 1 80 ? 20.837 3.008 -32.110 1.00 82.81 80 GLU A O 1
ATOM 689 N N . ASN A 1 81 ? 19.873 4.169 -30.461 1.00 92.00 81 ASN A N 1
ATOM 690 C CA . ASN A 1 81 ? 21.118 4.604 -29.830 1.00 92.00 81 ASN A CA 1
ATOM 691 C C . ASN A 1 81 ? 21.572 3.605 -28.753 1.00 92.00 81 ASN A C 1
ATOM 693 O O . ASN A 1 81 ? 20.943 3.488 -27.700 1.00 92.00 81 ASN A O 1
ATOM 697 N N . GLU A 1 82 ? 22.700 2.931 -28.986 1.00 88.81 82 GLU A N 1
ATOM 698 C CA . GLU A 1 82 ? 23.244 1.931 -28.058 1.00 88.81 82 GLU A CA 1
ATOM 699 C C . GLU A 1 82 ? 23.688 2.506 -26.705 1.00 88.81 82 GLU A C 1
ATOM 701 O O . GLU A 1 82 ? 23.474 1.864 -25.680 1.00 88.81 82 GLU A O 1
ATOM 706 N N . SER A 1 83 ? 24.219 3.731 -26.653 1.00 88.44 83 SER A N 1
ATOM 707 C CA . SER A 1 83 ? 24.565 4.371 -25.374 1.00 88.44 83 SER A CA 1
ATOM 708 C C . SER A 1 83 ? 23.313 4.655 -24.538 1.00 88.44 83 SER A C 1
ATOM 710 O O . SER A 1 83 ? 23.302 4.438 -23.326 1.00 88.44 83 SER A O 1
ATOM 712 N N . HIS A 1 84 ? 22.225 5.066 -25.193 1.00 89.56 84 HIS A N 1
ATOM 713 C CA . HIS A 1 84 ? 20.941 5.258 -24.527 1.00 89.56 84 HIS A CA 1
ATOM 714 C C . HIS A 1 84 ? 20.334 3.925 -24.065 1.00 89.56 84 HIS A C 1
ATOM 716 O O . HIS A 1 84 ? 19.828 3.838 -22.947 1.00 89.56 84 HIS A O 1
ATOM 722 N N . LYS A 1 85 ? 20.438 2.864 -24.879 1.00 91.69 85 LYS A N 1
ATOM 723 C CA . LYS A 1 85 ? 20.005 1.516 -24.480 1.00 91.69 85 LYS A CA 1
ATOM 724 C C . LYS A 1 85 ? 20.761 1.003 -23.263 1.00 91.69 85 LYS A C 1
ATOM 726 O O . LYS A 1 85 ? 20.146 0.378 -22.407 1.00 91.69 85 LYS A O 1
ATOM 731 N N . GLU A 1 86 ? 22.059 1.267 -23.164 1.00 92.88 86 GLU A N 1
ATOM 732 C CA . GLU A 1 86 ? 22.839 0.825 -22.009 1.00 92.88 86 GLU A CA 1
ATOM 733 C C . GLU A 1 86 ? 22.372 1.505 -20.717 1.00 92.88 86 GLU A C 1
ATOM 735 O O . GLU A 1 86 ? 22.083 0.824 -19.735 1.00 92.88 86 GLU A O 1
ATOM 740 N N . SER A 1 87 ? 22.143 2.821 -20.753 1.00 93.56 87 SER A N 1
ATOM 741 C CA . SER A 1 87 ? 21.562 3.541 -19.611 1.00 93.56 87 SER A CA 1
ATOM 742 C C . SER A 1 87 ? 20.171 3.015 -19.228 1.00 93.56 87 SER A C 1
ATOM 744 O O . SER A 1 87 ? 19.851 2.883 -18.047 1.00 93.56 87 SER A O 1
ATOM 746 N N . LEU A 1 88 ? 19.336 2.669 -20.213 1.00 93.25 88 LEU A N 1
ATOM 747 C CA . LEU A 1 88 ? 18.025 2.063 -19.967 1.00 93.25 88 LEU A CA 1
ATOM 748 C C . LEU A 1 88 ? 18.142 0.671 -19.320 1.00 93.25 88 LEU A C 1
ATOM 750 O O . LEU A 1 88 ? 17.363 0.345 -18.423 1.00 93.25 88 LEU A O 1
ATOM 754 N N . ARG A 1 89 ? 19.118 -0.153 -19.726 1.00 92.94 89 ARG A N 1
ATOM 755 C CA . ARG A 1 89 ? 19.372 -1.467 -19.106 1.00 92.94 89 ARG A CA 1
ATOM 756 C C . ARG A 1 89 ? 19.784 -1.329 -17.643 1.00 92.94 89 ARG A C 1
ATOM 758 O O . ARG A 1 89 ? 19.273 -2.078 -16.810 1.00 92.94 89 ARG A O 1
ATOM 765 N N . GLU A 1 90 ? 20.646 -0.366 -17.332 1.00 95.12 90 GLU A N 1
ATOM 766 C CA . GLU A 1 90 ? 21.077 -0.075 -15.962 1.00 95.12 90 GLU A CA 1
ATOM 767 C C . GLU A 1 90 ? 19.889 0.347 -15.083 1.00 95.12 90 GLU A C 1
ATOM 769 O O . GLU A 1 90 ? 19.631 -0.266 -14.046 1.00 95.12 90 GLU A O 1
ATOM 774 N N . GLN A 1 91 ? 19.062 1.282 -15.562 1.00 94.31 91 GLN A N 1
ATOM 775 C CA . GLN A 1 91 ? 17.842 1.705 -14.862 1.00 94.31 91 GLN A CA 1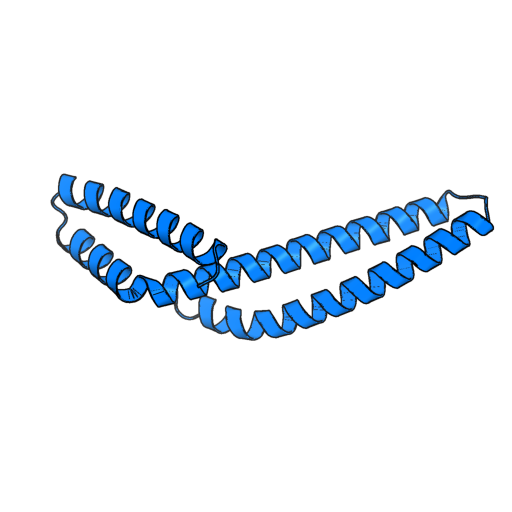
ATOM 776 C C . GLN A 1 91 ? 16.855 0.546 -14.644 1.00 94.31 91 GLN A C 1
ATOM 778 O O . GLN A 1 91 ? 16.273 0.398 -13.564 1.00 94.31 91 GLN A O 1
ATOM 783 N N . ALA A 1 92 ? 16.669 -0.321 -15.646 1.00 94.31 92 ALA A N 1
ATOM 784 C CA . ALA A 1 92 ? 15.829 -1.509 -15.504 1.00 94.31 92 ALA A CA 1
ATOM 785 C C . ALA A 1 92 ? 16.377 -2.474 -14.441 1.00 94.31 92 ALA A C 1
ATOM 787 O O . ALA A 1 92 ? 15.596 -3.101 -13.718 1.00 94.31 92 ALA A O 1
ATOM 788 N N . TRP A 1 93 ? 17.700 -2.610 -14.337 1.00 95.88 93 TRP A N 1
ATOM 789 C CA . TRP A 1 93 ? 18.346 -3.457 -13.339 1.00 95.88 93 TRP A CA 1
ATOM 790 C C . TRP A 1 93 ? 18.145 -2.923 -11.916 1.00 95.88 93 TRP A C 1
ATOM 792 O O . TRP A 1 93 ? 17.725 -3.675 -11.032 1.00 95.88 93 TRP A O 1
ATOM 802 N N . GLU A 1 94 ? 18.329 -1.621 -11.700 1.00 96.38 94 GLU A N 1
ATOM 803 C CA . GLU A 1 94 ? 18.063 -0.984 -10.405 1.00 96.38 94 GLU A CA 1
ATOM 804 C C . GLU A 1 94 ? 16.601 -1.152 -9.971 1.00 96.38 94 GLU A C 1
ATOM 806 O O . GLU A 1 94 ? 16.311 -1.558 -8.840 1.00 96.38 94 GLU A O 1
ATOM 811 N N . LEU A 1 95 ? 15.662 -0.919 -10.891 1.00 95.75 95 LEU A N 1
ATOM 812 C CA . LEU A 1 95 ? 14.236 -1.095 -10.624 1.00 95.75 95 LEU A CA 1
ATOM 813 C C . LEU A 1 95 ? 13.883 -2.553 -10.316 1.00 95.75 95 LEU A C 1
ATOM 815 O O . LEU A 1 95 ? 13.070 -2.812 -9.428 1.00 95.75 95 LEU A O 1
ATOM 819 N N . ARG A 1 96 ? 14.511 -3.524 -10.991 1.00 94.88 96 ARG A N 1
ATOM 820 C CA . ARG A 1 96 ? 14.353 -4.951 -10.667 1.00 94.88 96 ARG A CA 1
ATOM 821 C C . ARG A 1 96 ? 14.815 -5.252 -9.242 1.00 94.88 96 ARG A C 1
ATOM 823 O O . ARG A 1 96 ? 14.099 -5.950 -8.523 1.00 94.88 96 ARG A O 1
ATOM 830 N N . ASN A 1 97 ? 15.945 -4.698 -8.808 1.00 96.69 97 ASN A N 1
ATOM 831 C CA . ASN A 1 97 ? 16.421 -4.866 -7.434 1.00 96.69 97 ASN A CA 1
ATOM 832 C C . ASN A 1 97 ? 15.442 -4.261 -6.422 1.00 96.69 97 ASN A C 1
ATOM 834 O O . ASN A 1 97 ? 15.095 -4.911 -5.433 1.00 96.69 97 ASN A O 1
ATOM 838 N N . LEU A 1 98 ? 14.933 -3.056 -6.690 1.00 95.12 98 LEU A N 1
ATOM 839 C CA . LEU A 1 98 ? 13.940 -2.413 -5.831 1.00 95.12 98 LEU A CA 1
ATOM 840 C C . LEU A 1 98 ? 12.644 -3.233 -5.753 1.00 95.12 98 LEU A C 1
ATOM 842 O O . LEU A 1 98 ? 12.106 -3.452 -4.667 1.00 95.12 98 LEU A O 1
ATOM 846 N N . ARG A 1 99 ? 12.175 -3.761 -6.890 1.00 95.06 99 ARG A N 1
ATOM 847 C CA . ARG A 1 99 ? 11.007 -4.649 -6.967 1.00 95.06 99 ARG A CA 1
ATOM 848 C C . ARG A 1 99 ? 11.179 -5.891 -6.096 1.00 95.06 99 ARG A C 1
ATOM 850 O O . ARG A 1 99 ? 10.245 -6.273 -5.395 1.00 95.06 99 ARG A O 1
ATOM 857 N N . VAL A 1 100 ? 12.358 -6.519 -6.123 1.00 95.44 100 VAL A N 1
ATOM 858 C CA . VAL A 1 100 ? 12.662 -7.689 -5.283 1.00 95.44 100 VAL A CA 1
ATOM 859 C C . VAL A 1 100 ? 12.590 -7.325 -3.800 1.00 95.44 100 VAL A C 1
ATOM 861 O O . VAL A 1 100 ? 11.937 -8.039 -3.040 1.00 95.44 100 VAL A O 1
ATOM 864 N N . GLN A 1 101 ? 13.179 -6.195 -3.397 1.00 95.06 101 GLN A N 1
ATOM 865 C CA . GLN A 1 101 ? 13.134 -5.728 -2.007 1.00 95.06 101 GLN A CA 1
ATOM 866 C C . GLN A 1 101 ? 11.700 -5.460 -1.529 1.00 95.06 101 GLN A C 1
ATOM 868 O O . GLN A 1 101 ? 11.329 -5.862 -0.426 1.00 95.06 101 GLN A O 1
ATOM 873 N N . ILE A 1 102 ? 10.865 -4.817 -2.353 1.00 93.06 102 ILE A N 1
ATOM 874 C CA . ILE A 1 102 ? 9.451 -4.593 -2.015 1.00 93.06 102 ILE A CA 1
ATOM 875 C C . ILE A 1 102 ? 8.686 -5.919 -1.959 1.00 93.06 102 ILE A C 1
ATOM 877 O O . ILE A 1 102 ? 7.908 -6.130 -1.032 1.00 93.06 102 ILE A O 1
ATOM 881 N N . GLY A 1 103 ? 8.953 -6.846 -2.881 1.00 91.81 103 GLY A N 1
A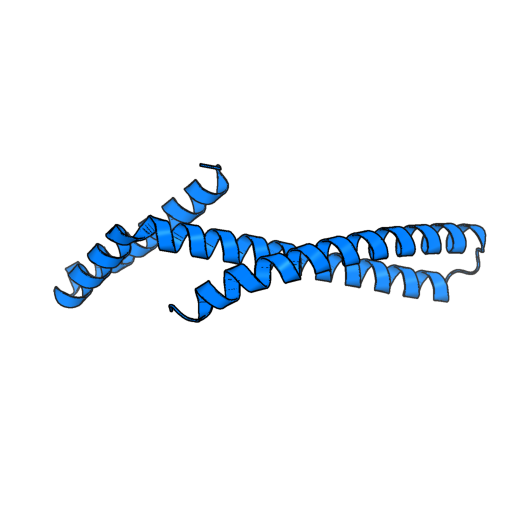TOM 882 C CA . GLY A 1 103 ? 8.357 -8.182 -2.867 1.00 91.81 103 GLY A CA 1
ATOM 883 C C . GLY A 1 103 ? 8.697 -8.988 -1.606 1.00 91.81 103 GLY A C 1
ATOM 884 O O . GLY A 1 103 ? 7.848 -9.717 -1.097 1.00 91.81 103 GLY A O 1
ATOM 885 N N . MET A 1 104 ? 9.909 -8.838 -1.062 1.00 92.69 104 MET A N 1
ATOM 886 C CA . MET A 1 104 ? 10.281 -9.424 0.233 1.00 92.69 104 MET A CA 1
ATOM 887 C C . MET A 1 104 ? 9.464 -8.811 1.380 1.00 92.69 104 MET A C 1
ATOM 889 O O . MET A 1 104 ? 8.818 -9.553 2.118 1.00 92.69 104 MET A O 1
ATOM 893 N N . LYS A 1 105 ? 9.379 -7.475 1.453 1.00 90.62 105 LYS A N 1
ATOM 894 C CA . LYS A 1 105 ? 8.573 -6.763 2.466 1.00 90.62 105 LYS A CA 1
ATOM 895 C C . LYS A 1 105 ? 7.085 -7.113 2.400 1.00 90.62 105 LYS A C 1
ATOM 897 O O . LYS A 1 105 ? 6.428 -7.217 3.434 1.00 90.62 105 LYS A O 1
ATOM 902 N N . LEU A 1 106 ? 6.547 -7.312 1.195 1.00 90.44 106 LEU A N 1
ATOM 903 C CA . LEU A 1 106 ? 5.167 -7.756 0.989 1.00 90.44 106 LEU A CA 1
ATOM 904 C C . LEU A 1 106 ? 4.935 -9.158 1.561 1.00 90.44 106 LEU A C 1
ATOM 906 O O . LEU A 1 106 ? 3.953 -9.352 2.273 1.00 90.44 106 LEU A O 1
ATOM 910 N N . ARG A 1 107 ? 5.847 -10.111 1.318 1.00 87.88 107 ARG A N 1
ATOM 911 C CA . ARG A 1 107 ? 5.758 -11.467 1.893 1.00 87.88 107 ARG A CA 1
ATOM 912 C C . ARG A 1 107 ? 5.822 -11.458 3.419 1.00 87.88 107 ARG A C 1
ATOM 914 O O . ARG A 1 107 ? 5.039 -12.147 4.063 1.00 87.88 107 ARG A O 1
ATOM 921 N N . GLU A 1 108 ? 6.708 -10.654 3.997 1.00 86.38 108 GLU A N 1
ATOM 922 C CA . GLU A 1 108 ? 6.808 -10.489 5.453 1.00 86.38 108 GLU A CA 1
ATOM 923 C C . GLU A 1 108 ? 5.524 -9.886 6.043 1.00 86.38 108 GLU A C 1
ATOM 925 O O . GLU A 1 108 ? 5.011 -10.356 7.060 1.00 86.38 108 GLU A O 1
ATOM 930 N N . SER A 1 109 ? 4.952 -8.889 5.360 1.00 81.38 109 SER A N 1
ATOM 931 C CA . SER A 1 109 ? 3.711 -8.224 5.776 1.00 81.38 109 SER A CA 1
ATOM 932 C C . SER A 1 109 ? 2.477 -9.126 5.628 1.00 81.38 109 SER A C 1
ATOM 934 O O . SER A 1 109 ? 1.561 -9.056 6.448 1.00 81.38 109 SER A O 1
ATOM 936 N N . GLN A 1 110 ? 2.450 -10.015 4.629 1.00 74.75 110 GLN A N 1
ATOM 937 C CA . GLN A 1 110 ? 1.338 -10.937 4.361 1.00 74.75 110 GLN A CA 1
ATOM 938 C C . GLN A 1 110 ? 1.084 -11.913 5.522 1.00 74.75 110 GLN A C 1
ATOM 940 O O . GLN A 1 110 ? -0.074 -12.210 5.834 1.00 74.75 110 GLN A O 1
ATOM 945 N N . SER A 1 111 ? 2.136 -12.352 6.217 1.00 66.44 111 SER A N 1
ATOM 946 C CA . SER A 1 111 ? 2.023 -13.167 7.436 1.00 66.44 111 SER A CA 1
ATOM 947 C C . SER A 1 111 ? 1.331 -12.412 8.580 1.00 66.44 111 SER A C 1
ATOM 949 O O . SER A 1 111 ? 0.581 -13.000 9.357 1.00 66.44 111 SER A O 1
ATOM 951 N N . GLY A 1 112 ? 1.521 -11.091 8.662 1.00 64.06 112 GLY A N 1
ATOM 952 C CA . GLY A 1 112 ? 0.835 -10.228 9.629 1.00 64.06 112 GLY A CA 1
ATOM 953 C C . GLY A 1 112 ? -0.622 -9.917 9.260 1.00 64.06 112 GLY A C 1
ATOM 954 O O . GLY A 1 112 ? -1.450 -9.733 10.150 1.00 64.06 112 GLY A O 1
ATOM 955 N N . ILE A 1 113 ? -0.950 -9.888 7.965 1.00 63.41 113 ILE A N 1
ATOM 956 C CA . ILE A 1 113 ? -2.289 -9.537 7.452 1.00 63.41 113 ILE A CA 1
ATOM 957 C C . ILE A 1 113 ? -3.220 -10.747 7.374 1.00 63.41 113 ILE A C 1
ATOM 959 O O . ILE A 1 113 ? -4.417 -10.618 7.611 1.00 63.41 113 ILE A O 1
ATOM 963 N N . SER A 1 114 ? -2.691 -11.945 7.127 1.00 59.62 114 SER A N 1
ATOM 964 C CA . SER A 1 114 ? -3.502 -13.173 7.139 1.00 59.62 114 SER A CA 1
ATOM 965 C C . SER A 1 114 ? -4.153 -13.407 8.515 1.00 59.62 114 SER A C 1
ATOM 967 O O . SER A 1 114 ? -5.304 -13.821 8.591 1.00 59.62 114 SER A O 1
ATOM 969 N N . ASN A 1 115 ? -3.478 -13.011 9.603 1.00 55.19 115 ASN A N 1
ATOM 970 C CA . ASN A 1 115 ? -4.042 -12.996 10.962 1.00 55.19 115 ASN A CA 1
ATOM 971 C C . ASN A 1 115 ? -5.091 -11.892 11.195 1.00 55.19 115 ASN A C 1
ATOM 973 O O . ASN A 1 115 ? -5.916 -11.996 12.101 1.00 55.19 115 ASN A O 1
ATOM 977 N N . VAL A 1 116 ? -5.053 -10.826 10.397 1.00 55.78 116 VAL A N 1
ATOM 978 C CA . VAL A 1 116 ? -5.983 -9.691 10.451 1.00 55.78 116 VAL A CA 1
ATOM 979 C C . VAL A 1 116 ? -7.298 -10.008 9.732 1.00 55.78 116 VAL A C 1
ATOM 981 O O . VAL A 1 116 ? -8.354 -9.613 10.222 1.00 55.78 116 VAL A O 1
ATOM 984 N N . LEU A 1 117 ? -7.243 -10.735 8.612 1.00 51.66 117 LEU A N 1
ATOM 985 C CA . LEU A 1 117 ? -8.416 -11.094 7.804 1.00 51.66 117 LEU A CA 1
ATOM 986 C C . LEU A 1 117 ? -9.204 -12.292 8.363 1.00 51.66 117 LEU A C 1
ATOM 988 O O . LEU A 1 117 ? -10.379 -12.433 8.057 1.00 51.66 117 LEU A O 1
ATOM 992 N N . GLN A 1 118 ? -8.595 -13.138 9.204 1.00 48.16 118 GLN A N 1
ATOM 993 C CA . GLN A 1 118 ? -9.274 -14.281 9.839 1.00 48.16 118 GLN A CA 1
ATOM 994 C C . GLN A 1 118 ? -10.031 -13.935 11.137 1.00 48.16 118 GLN A C 1
ATOM 996 O O . GLN A 1 118 ? -10.770 -14.769 11.648 1.00 48.16 118 GLN A O 1
ATOM 1001 N N . ARG A 1 119 ? -9.839 -12.730 11.693 1.00 46.78 119 ARG A N 1
ATOM 1002 C CA . ARG A 1 119 ? -10.501 -12.250 12.927 1.00 46.78 119 ARG A CA 1
ATOM 1003 C C . ARG A 1 119 ? -11.427 -11.054 12.664 1.00 46.78 119 ARG A C 1
ATOM 1005 O O . ARG A 1 119 ? -11.437 -10.114 13.465 1.00 46.78 119 ARG A O 1
ATOM 1012 N N . GLY A 1 120 ? -12.046 -11.006 11.488 1.00 40.16 120 GLY A N 1
ATOM 1013 C CA . GLY A 1 120 ? -13.045 -10.007 11.097 1.00 40.16 120 GLY A CA 1
ATOM 1014 C C . GLY A 1 120 ? -14.441 -10.584 11.222 1.00 40.16 120 GLY A C 1
ATOM 1015 O O . GLY A 1 120 ? -14.598 -11.752 10.806 1.00 40.16 120 GLY A O 1
#

Radius of gyration: 22.58 Å; chains: 1; bounding box: 58×25×56 Å

pLDDT: mean 86.69, std 12.64, range [40.16, 97.06]

Secondary structure (DSSP, 8-state):
--HHHHHHHHHHHHHHHHHHHHHHHHT-HHHHHHHHHHHHTHHHHHHHHHHHHHHHHHHHHHHHHHHHHHHHHHHHHH---HHHHHHHHHHHHHHHHHHHHHHHHHHHHHHHHHHHHTT-

Sequence (120 aa):
MTQSNNRIASQWIDDQLDIYSLAVRLGDRGWQDQILERLRNKDEHIQRETRYQAWEALWARFDEINRKILGIYEQLHTSENESHKESLREQAWELRNLRVQIGMKLRESQSGISNVLQRG